Protein 1U84 (pdb70)

Foldseek 3Di:
DCVLVVVQLQLVLVLCVPVPHSPPCNPLSVQLSVVLVVDLDLLSSLVSSQVSVCVVPVDGDPSVSSSVSSVVSSVSVVVVD

Sequence (81 aa):
GQQLNRLLLEWIGAWDPFGLGKDAYDVEAASVLQAVYETEDARTLAARIQSIYEFAFDEPIPFPHCLKLARRLLELKQAAS

Solvent-accessible surface area: 4985 Å² total; per-residue (Å²): 97,107,128,35,20,144,69,0,59,112,94,0,6,64,43,39,34,68,67,98,35,147,118,51,1,104,112,22,5,57,43,0,26,108,2,0,111,114,22,118,65,18,172,70,0,0,46,102,0,46,61,19,0,79,178,36,56,128,84,92,6,91,72,89,81,0,28,128,11,0,119,106,0,6,98,26,18,94,92,62,124

Structure (mmCIF, N/CA/C/O backbone):
data_1U84
#
_entry.id   1U84
#
_cell.length_a   44.781
_cell.length_b   64.540
_cell.length_c   29.092
_cell.angle_alpha   90.00
_cell.angle_beta   90.00
_cell.angle_gamma   90.00
#
_symmetry.space_group_name_H-M   'P 21 21 2'
#
loop_
_entity.id
_entity.type
_entity.pdbx_description
1 polymer 'Hypothetical protein'
2 non-polymer 1,2-ETHANEDIOL
3 non-polymer GLYCEROL
4 water water
#
loop_
_atom_site.group_PDB
_atom_site.id
_atom_site.type_symbol
_atom_site.label_atom_id
_atom_site.label_alt_id
_atom_site.label_comp_id
_atom_site.label_asym_id
_atom_site.label_entity_id
_atom_site.label_seq_id
_atom_site.pdbx_PDB_ins_code
_atom_site.Cartn_x
_atom_site.Cartn_y
_atom_site.Cartn_z
_atom_site.occupancy
_atom_site.B_iso_or_equiv
_atom_site.auth_seq_id
_atom_site.auth_comp_id
_atom_site.auth_asym_id
_atom_site.auth_atom_id
_atom_site.pdbx_PDB_model_num
ATOM 1 N N . GLY A 1 6 ? -8.613 1.760 5.159 1.00 28.88 3 GLY A N 1
ATOM 2 C CA . GLY A 1 6 ? -9.764 1.401 6.052 1.00 27.21 3 GLY A CA 1
ATOM 3 C C . GLY A 1 6 ? -9.938 2.364 7.209 1.00 26.10 3 GLY A C 1
ATOM 4 O O . GLY A 1 6 ? -9.366 3.458 7.210 1.00 26.49 3 GLY A O 1
ATOM 5 N N . GLN A 1 7 ? -10.754 1.976 8.187 1.00 24.19 4 GLN A N 1
ATOM 6 C CA . GLN A 1 7 ? -10.801 2.718 9.449 1.00 21.51 4 GLN A CA 1
ATOM 7 C C . GLN A 1 7 ? -10.097 1.988 10.590 1.00 20.30 4 GLN A C 1
ATOM 8 O O . GLN A 1 7 ? -10.109 2.462 11.718 1.00 19.07 4 GLN A O 1
ATOM 14 N N . GLN A 1 8 ? -9.492 0.845 10.274 1.00 19.39 5 GLN A N 1
ATOM 15 C CA . GLN A 1 8 ? -8.763 0.021 11.249 1.00 18.28 5 GLN A CA 1
ATOM 16 C C . GLN A 1 8 ? -7.666 0.816 11.976 1.00 16.43 5 GLN A C 1
ATOM 17 O O . GLN A 1 8 ? -7.602 0.796 13.222 1.00 14.81 5 GLN A O 1
ATOM 23 N N . LEU A 1 9 ? -6.826 1.516 11.210 1.00 14.39 6 LEU A N 1
ATOM 24 C CA . LEU A 1 9 ? -5.794 2.370 11.802 1.00 13.77 6 LEU A CA 1
ATOM 25 C C . LEU A 1 9 ? -6.431 3.433 12.706 1.00 11.74 6 LEU A C 1
ATOM 26 O O . LEU A 1 9 ? -6.009 3.634 13.831 1.00 12.12 6 LEU A O 1
ATOM 31 N N . ASN A 1 10 ? -7.456 4.109 12.208 1.00 10.74 7 ASN A N 1
ATOM 32 C CA . ASN A 1 10 ? -8.079 5.130 13.035 1.00 9.11 7 ASN A CA 1
ATOM 33 C C . ASN A 1 10 ? -8.657 4.593 14.326 1.00 9.22 7 ASN A C 1
ATOM 34 O O . ASN A 1 10 ? -8.508 5.230 15.362 1.00 9.59 7 ASN A O 1
ATOM 39 N N . ARG A 1 11 ? -9.298 3.431 14.273 1.00 10.81 8 ARG A N 1
ATOM 40 C CA . ARG A 1 11 ? -9.869 2.871 15.512 1.00 11.95 8 ARG A CA 1
ATOM 41 C C . ARG A 1 11 ? -8.758 2.615 16.529 1.00 12.08 8 ARG A C 1
ATOM 42 O O . ARG A 1 11 ? -8.933 2.877 17.738 1.00 10.78 8 ARG A O 1
ATOM 50 N N . LEU A 1 12 ? -7.624 2.108 16.043 1.00 11.74 9 LEU A N 1
ATOM 51 C CA . LEU A 1 12 ? -6.479 1.820 16.918 1.00 11.58 9 LEU A CA 1
ATOM 52 C C . LEU A 1 12 ? -5.916 3.107 17.521 1.00 10.79 9 LEU A C 1
ATOM 53 O O . LEU A 1 12 ? -5.674 3.197 18.737 1.00 10.21 9 LEU A O 1
ATOM 58 N N . LEU A 1 13 ? -5.733 4.121 16.679 1.00 9.59 10 LEU A N 1
ATOM 59 C CA . LEU A 1 13 ? -5.313 5.418 17.181 1.00 8.23 10 LEU A CA 1
ATOM 60 C C . LEU A 1 13 ? -6.276 5.957 18.249 1.00 7.58 10 LEU A C 1
ATOM 61 O O . LEU A 1 13 ? -5.849 6.418 19.299 1.00 8.34 10 LEU A O 1
ATOM 66 N N . LEU A 1 14 ? -7.565 5.910 17.966 1.00 8.50 11 LEU A N 1
ATOM 67 C CA . LEU A 1 14 ? -8.557 6.354 18.950 1.00 8.67 11 LEU A CA 1
ATOM 68 C C . LEU A 1 14 ? -8.466 5.564 20.258 1.00 8.82 11 LEU A C 1
ATOM 69 O O . LEU A 1 14 ? -8.584 6.148 21.352 1.00 10.43 11 LEU A O 1
ATOM 74 N N . GLU A 1 15 ? -8.311 4.253 20.156 1.00 10.12 12 GLU A N 1
ATOM 75 C CA . GLU A 1 15 ? -8.108 3.419 21.359 1.00 11.27 12 GLU A CA 1
ATOM 76 C C . GLU A 1 15 ? -6.915 3.851 22.184 1.00 10.63 12 GLU A C 1
ATOM 77 O O . GLU A 1 15 ? -7.020 4.032 23.407 1.00 10.38 12 GLU A O 1
ATOM 83 N N . TRP A 1 16 ? -5.784 4.057 21.517 1.00 10.35 13 TRP A N 1
ATOM 84 C CA . TRP A 1 16 ? -4.572 4.518 22.197 1.00 10.85 13 TRP A CA 1
ATOM 85 C C . TRP A 1 16 ? -4.764 5.869 22.872 1.00 9.56 13 TRP A C 1
ATOM 86 O O . TRP A 1 16 ? -4.277 6.092 23.981 1.00 9.77 13 TRP A O 1
ATOM 97 N N . ILE A 1 17 ? -5.478 6.793 22.208 1.00 8.09 14 ILE A N 1
ATOM 98 C CA . ILE A 1 17 ? -5.637 8.121 22.766 1.00 7.54 14 ILE A CA 1
ATOM 99 C C . ILE A 1 17 ? -6.520 8.029 24.001 1.00 8.99 14 ILE A C 1
ATOM 100 O O . ILE A 1 17 ? -6.172 8.580 25.043 1.00 9.12 14 ILE A O 1
ATOM 105 N N . GLY A 1 18 ? -7.620 7.284 23.891 1.00 8.85 15 GLY A N 1
ATOM 106 C CA . GLY A 1 18 ? -8.519 7.122 25.063 1.00 10.21 15 GLY A CA 1
ATOM 107 C C . GLY A 1 18 ? -7.753 6.482 26.209 1.00 11.30 15 GLY A C 1
ATOM 108 O O . GLY A 1 18 ? -7.820 6.931 27.390 1.00 11.65 15 GLY A O 1
ATOM 109 N N . ALA A 1 19 ? -6.998 5.439 25.859 1.00 10.79 16 ALA A N 1
ATOM 110 C CA . ALA A 1 19 ? -6.245 4.674 26.865 1.00 12.49 16 ALA A CA 1
ATOM 111 C C . ALA A 1 19 ? -5.177 5.469 27.596 1.00 11.93 16 ALA A C 1
ATOM 112 O O . ALA A 1 19 ? -4.826 5.140 28.756 1.00 13.86 16 ALA A O 1
ATOM 114 N N . TRP A 1 20 ? -4.668 6.521 26.960 1.00 11.39 17 TRP A N 1
ATOM 115 C CA . TRP A 1 20 ? -3.726 7.453 27.585 1.00 10.54 17 TRP A CA 1
ATOM 116 C C . TRP A 1 20 ? -4.214 7.893 28.983 1.00 11.28 17 TRP A C 1
ATOM 117 O O . TRP A 1 20 ? -3.440 7.902 29.957 1.00 11.89 17 TRP A O 1
ATOM 128 N N . ASP A 1 21 ? -5.510 8.203 29.067 1.00 10.40 18 ASP A N 1
ATOM 129 C CA . ASP A 1 21 ? -6.204 8.441 30.349 1.00 11.26 18 ASP A CA 1
ATOM 130 C C . ASP A 1 21 ? -5.344 9.228 31.366 1.00 11.29 18 ASP A C 1
ATOM 131 O O . ASP A 1 21 ? -5.042 8.735 32.479 1.00 12.02 18 ASP A O 1
ATOM 136 N N . PRO A 1 22 ? -4.951 10.459 31.020 1.00 11.18 19 PRO A N 1
ATOM 137 C CA . PRO A 1 22 ? -4.054 11.256 31.865 1.00 12.08 19 PRO A CA 1
ATOM 138 C C . PRO A 1 22 ? -4.635 11.632 33.216 1.00 13.04 19 PRO A C 1
ATOM 139 O O . PRO A 1 22 ? -3.876 11.924 34.133 1.00 14.49 19 PRO A O 1
ATOM 143 N N . PHE A 1 23 ? -5.959 11.587 33.355 1.00 12.29 20 PHE A N 1
ATOM 144 C CA . PHE A 1 23 ? -6.557 12.016 34.629 1.00 12.44 20 PHE A CA 1
ATOM 145 C C . PHE A 1 23 ? -7.259 10.878 35.381 1.00 11.88 20 PHE A C 1
ATOM 146 O O . PHE A 1 23 ? -7.997 11.119 36.344 1.00 12.02 20 PHE A O 1
ATOM 154 N N . GLY A 1 24 ? -7.044 9.637 34.947 1.00 12.08 21 GLY A N 1
ATOM 155 C CA . GLY A 1 24 ? -7.612 8.483 35.677 1.00 12.34 21 GLY A CA 1
ATOM 156 C C . GLY A 1 24 ? -9.133 8.491 35.689 1.00 12.74 21 GLY A C 1
ATOM 157 O O . GLY A 1 24 ? -9.784 8.247 36.714 1.00 12.05 21 GLY A O 1
ATOM 158 N N . LEU A 1 25 ? -9.703 8.772 34.527 1.00 12.36 22 LEU A N 1
ATOM 159 C CA . LEU A 1 25 ? -11.158 8.865 34.355 1.00 12.29 22 LEU A CA 1
ATOM 160 C C . LEU A 1 25 ? -11.763 7.673 33.602 1.00 12.44 22 LEU A C 1
ATOM 161 O O . LEU A 1 25 ? -12.984 7.535 33.496 1.00 12.92 22 LEU A O 1
ATOM 166 N N . GLY A 1 26 ? -10.896 6.792 33.106 1.00 14.02 23 GLY A N 1
ATOM 167 C CA . GLY A 1 26 ? -11.289 5.659 32.290 1.00 14.92 23 GLY A CA 1
ATOM 168 C C . GLY A 1 26 ? -11.214 6.030 30.819 1.00 16.15 23 GLY A C 1
ATOM 169 O O . GLY A 1 26 ? -11.407 7.196 30.451 1.00 15.36 23 GLY A O 1
ATOM 170 N N . LYS A 1 27 ? -10.989 5.018 29.987 1.00 17.90 24 LYS A N 1
ATOM 171 C CA . LYS A 1 27 ? -10.757 5.226 28.546 1.00 20.32 24 LYS A CA 1
ATOM 172 C C . LYS A 1 27 ? -11.946 5.849 27.810 1.00 20.24 24 LYS A C 1
ATOM 173 O O . LYS A 1 27 ? -11.764 6.442 26.739 1.00 21.62 24 LYS A O 1
ATOM 179 N N . ASP A 1 28 ? -13.150 5.733 28.373 1.00 19.63 25 ASP A N 1
ATOM 180 C CA . ASP A 1 28 ? -14.370 6.215 27.704 1.00 18.91 25 ASP A CA 1
ATOM 181 C C . ASP A 1 28 ? -14.695 7.685 27.938 1.00 17.59 25 ASP A C 1
ATOM 182 O O . ASP A 1 28 ? -15.658 8.220 27.378 1.00 18.91 25 ASP A O 1
ATOM 187 N N . ALA A 1 29 ? -13.910 8.354 28.778 1.00 14.92 26 ALA A N 1
ATOM 188 C CA . A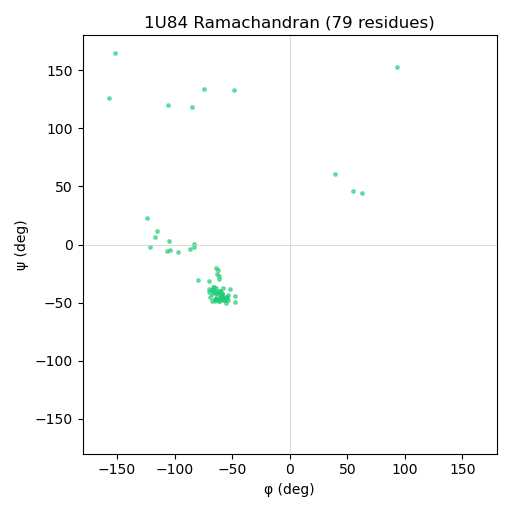LA A 1 29 ? -14.201 9.721 29.156 1.00 13.60 26 ALA A CA 1
ATOM 189 C C . ALA A 1 29 ? -13.686 10.737 28.129 1.00 11.92 26 ALA A C 1
ATOM 190 O O . ALA A 1 29 ? -13.853 11.952 28.318 1.00 11.10 26 ALA A O 1
ATOM 192 N N . TYR A 1 30 ? -13.017 10.246 27.080 1.00 10.21 27 TYR A N 1
ATOM 193 C CA . TYR A 1 30 ? -12.247 11.159 26.195 1.00 8.70 27 TYR A CA 1
ATOM 194 C C . TYR A 1 30 ? -12.605 11.111 24.729 1.00 9.37 27 TYR A C 1
ATOM 195 O O . TYR A 1 30 ? -11.787 11.478 23.879 1.00 10.23 27 TYR A O 1
ATOM 204 N N . ASP A 1 31 ? -13.816 10.668 24.393 1.00 9.28 28 ASP A N 1
ATOM 205 C CA . ASP A 1 31 ? -14.160 10.499 22.965 1.00 10.12 28 ASP A CA 1
ATOM 206 C C . ASP A 1 31 ? -14.023 11.783 22.161 1.00 9.72 28 ASP A C 1
ATOM 207 O O . ASP A 1 31 ? -13.574 11.750 20.995 1.00 8.74 28 ASP A O 1
ATOM 212 N N . VAL A 1 32 ? -14.383 12.913 22.759 1.00 8.58 29 VAL A N 1
ATOM 213 C CA . VA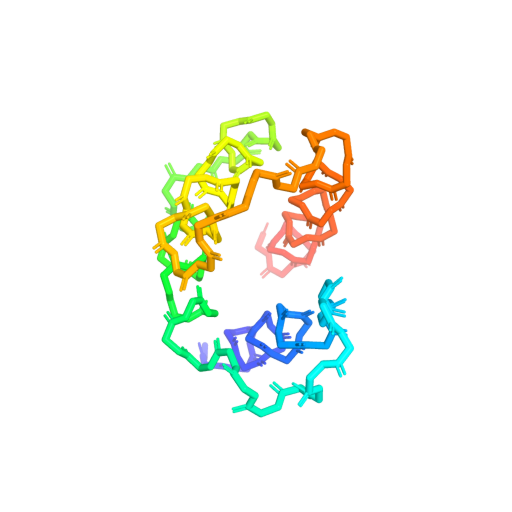L A 1 32 ? -14.325 14.213 22.061 1.00 8.55 29 VAL A CA 1
ATOM 214 C C . VAL A 1 32 ? -12.844 14.569 21.793 1.00 7.75 29 VAL A C 1
ATOM 215 O O . VAL A 1 32 ? -12.445 14.900 20.664 1.00 7.85 29 VAL A O 1
ATOM 219 N N . GLU A 1 33 ? -12.036 14.446 22.848 1.00 7.52 30 GLU A N 1
ATOM 220 C CA . GLU A 1 33 ? -10.633 14.815 22.765 1.00 7.86 30 GLU A CA 1
ATOM 221 C C . GLU A 1 33 ? -9.877 13.860 21.845 1.00 8.21 30 GLU A C 1
ATOM 222 O O . GLU A 1 33 ? -9.018 14.313 21.053 1.00 7.74 30 GLU A O 1
ATOM 228 N N . ALA A 1 34 ? -10.204 12.568 21.916 1.00 7.36 31 ALA A N 1
ATOM 229 C CA . ALA A 1 34 ? -9.593 11.586 20.999 1.00 7.54 31 ALA A CA 1
ATOM 230 C C . ALA A 1 34 ? -9.875 11.909 19.535 1.00 7.02 31 ALA A C 1
ATOM 231 O O . ALA A 1 34 ? -8.953 11.845 18.705 1.00 7.58 31 ALA A O 1
ATOM 233 N N . ALA A 1 35 ? -11.127 12.291 19.226 1.00 7.36 32 ALA A N 1
ATOM 234 C CA . ALA A 1 35 ? -11.447 12.669 17.839 1.00 6.59 32 ALA A CA 1
ATOM 235 C C . ALA A 1 35 ? -10.598 13.869 17.384 1.00 6.55 32 ALA A C 1
ATOM 236 O O . ALA A 1 35 ? -10.133 13.904 16.226 1.00 7.34 32 ALA A O 1
ATOM 238 N N . SER A 1 36 ? -10.420 14.837 18.295 1.00 6.75 33 SER A N 1
ATOM 239 C CA . SER A 1 36 ? -9.672 16.041 17.986 1.00 8.07 33 SER A CA 1
ATOM 240 C C . SER A 1 36 ? -8.206 15.717 17.767 1.00 7.00 33 SER A C 1
ATOM 241 O O . SER A 1 36 ? -7.575 16.240 16.838 1.00 8.73 33 SER A O 1
ATOM 244 N N . VAL A 1 37 ? -7.687 14.801 18.578 1.00 6.46 34 VAL A N 1
ATOM 245 C CA . VAL A 1 37 ? -6.267 14.441 18.445 1.00 6.48 34 VAL A CA 1
ATOM 246 C C . VAL A 1 37 ? -6.109 13.663 17.132 1.00 7.05 34 VAL A C 1
ATOM 247 O O . VAL A 1 37 ? -5.141 13.887 16.402 1.00 6.79 34 VAL A O 1
ATOM 251 N N . LEU A 1 38 ? -7.085 12.811 16.810 1.00 6.56 35 LEU A N 1
ATOM 252 C CA . LEU A 1 38 ? -7.030 12.056 15.544 1.00 7.15 35 LEU A CA 1
ATOM 253 C C . LEU A 1 38 ? -6.942 13.030 14.367 1.00 7.78 35 LEU A C 1
ATOM 254 O O . LEU A 1 38 ? -6.132 12.831 13.455 1.00 7.79 35 LEU A O 1
ATOM 259 N N . GLN A 1 39 ? -7.777 14.075 14.362 1.00 8.14 36 GLN A N 1
ATOM 260 C CA . GLN A 1 39 ? -7.684 15.077 13.303 1.00 10.52 36 GLN A CA 1
ATOM 261 C C . GLN A 1 39 ? -6.260 15.658 13.194 1.00 9.58 36 GLN A C 1
ATOM 262 O O . GLN A 1 39 ? -5.681 15.729 12.097 1.00 11.35 36 GLN A O 1
ATOM 268 N N . ALA A 1 40 ? -5.687 16.006 14.333 1.00 11.92 37 ALA A N 1
ATOM 269 C CA . ALA A 1 40 ? -4.349 16.657 14.382 1.00 10.02 37 ALA A CA 1
ATOM 270 C C . ALA A 1 40 ? -3.295 15.672 13.842 1.00 9.39 37 ALA A C 1
ATOM 271 O O . ALA A 1 40 ? -2.290 16.095 13.282 1.00 8.70 37 ALA A O 1
ATOM 273 N N . VAL A 1 41 ? -3.458 14.383 14.157 1.00 7.49 38 VAL A N 1
ATOM 274 C CA . VAL A 1 41 ? -2.541 13.325 13.644 1.00 8.79 38 VAL A CA 1
ATOM 275 C C . VAL A 1 41 ? -2.396 13.399 12.111 1.00 9.36 38 VAL A C 1
ATOM 276 O O . VAL A 1 41 ? -1.314 13.158 11.569 1.00 9.81 38 VAL A O 1
ATOM 280 N N . TYR A 1 42 ? -3.498 13.694 11.430 1.00 10.23 39 TYR A N 1
ATOM 281 C CA . TYR A 1 42 ? -3.452 13.771 9.974 1.00 12.37 39 TYR A CA 1
ATOM 282 C C . TYR A 1 42 ? -2.954 15.111 9.455 1.00 13.20 39 TYR A C 1
ATOM 283 O O . TYR A 1 42 ? -2.843 15.311 8.225 1.00 14.51 39 TYR A O 1
ATOM 292 N N . GLU A 1 43 ? -2.614 16.016 10.362 1.00 12.99 40 GLU A N 1
ATOM 293 C CA . GLU A 1 43 ? -2.204 17.367 9.943 1.00 12.46 40 GLU A CA 1
ATOM 294 C C . GLU A 1 43 ? -0.718 17.610 10.026 1.00 12.40 40 GLU A C 1
ATOM 295 O O . GLU A 1 43 ? -0.238 18.684 9.613 1.00 12.93 40 GLU A O 1
ATOM 301 N N . THR A 1 44 ? 0.008 16.6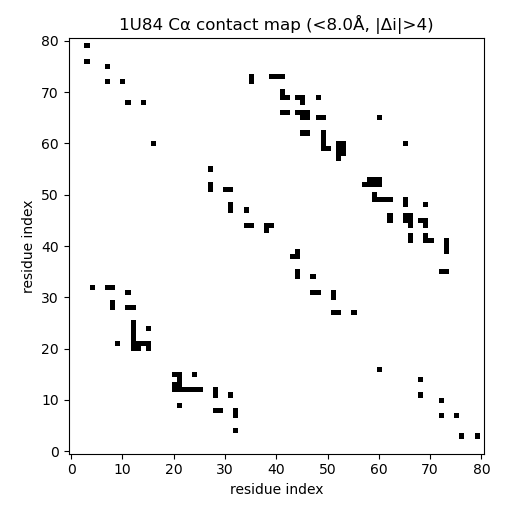27 10.551 1.00 11.10 41 THR A N 1
ATOM 302 C CA . THR A 1 44 ? 1.452 16.736 10.740 1.00 10.98 41 THR A CA 1
ATOM 303 C C . THR A 1 44 ? 2.169 15.393 10.683 1.00 11.11 41 THR A C 1
ATOM 304 O O . THR A 1 44 ? 1.526 14.330 10.774 1.00 11.93 41 THR A O 1
ATOM 308 N N . GLU A 1 45 ? 3.490 15.431 10.530 1.00 10.92 42 GLU A N 1
ATOM 309 C CA . GLU A 1 45 ? 4.331 14.245 10.764 1.00 11.40 42 GLU A CA 1
ATOM 310 C C . GLU A 1 45 ? 5.312 14.488 11.918 1.00 10.29 42 GLU A C 1
ATOM 311 O O . GLU A 1 45 ? 6.179 13.657 12.187 1.00 12.00 42 GLU A O 1
ATOM 317 N N . ASP A 1 46 ? 5.155 15.628 12.585 1.00 11.61 43 ASP A N 1
ATOM 318 C CA . ASP A 1 46 ? 6.125 16.103 13.564 1.00 10.96 43 ASP A CA 1
ATOM 319 C C . ASP A 1 46 ? 5.601 15.927 15.004 1.00 11.55 43 ASP A C 1
ATOM 320 O O . ASP A 1 46 ? 4.562 16.496 15.345 1.00 10.63 43 ASP A O 1
ATOM 325 N N . ALA A 1 47 ? 6.333 15.164 15.801 1.00 10.48 44 ALA A N 1
ATOM 326 C CA . ALA A 1 47 ? 5.889 14.896 17.163 1.00 10.09 44 ALA A CA 1
ATOM 327 C C . ALA A 1 47 ? 5.730 16.212 17.961 1.00 10.59 44 ALA A C 1
ATOM 328 O O . ALA A 1 47 ? 4.775 16.346 18.753 1.00 9.85 44 ALA A O 1
ATOM 330 N N . ARG A 1 48 ? 6.658 17.168 17.827 1.00 10.28 45 ARG A N 1
ATOM 331 C CA . ARG A 1 48 ? 6.518 18.436 18.586 1.00 11.49 45 ARG A CA 1
ATOM 332 C C . ARG A 1 48 ? 5.223 19.173 18.283 1.00 11.92 45 ARG A C 1
ATOM 333 O O . ARG A 1 48 ? 4.545 19.668 19.188 1.00 11.74 45 ARG A O 1
ATOM 341 N N . THR A 1 49 ? 4.909 19.267 16.993 1.00 11.32 46 THR A N 1
ATOM 342 C CA . THR A 1 49 ? 3.716 19.939 16.513 1.00 10.87 46 THR A CA 1
ATOM 343 C C . THR A 1 49 ? 2.477 19.227 17.074 1.00 10.60 46 THR A C 1
ATOM 344 O O . THR A 1 49 ? 1.582 19.865 17.624 1.00 11.03 46 THR A O 1
ATOM 348 N N . LEU A 1 50 ? 2.459 17.902 16.952 1.00 8.97 47 LEU A N 1
ATOM 349 C CA . LEU A 1 50 ? 1.316 17.120 17.438 1.00 8.82 47 LEU A CA 1
ATOM 350 C C . LEU A 1 50 ? 1.173 17.237 18.950 1.00 9.90 47 LEU A C 1
ATOM 351 O O . LEU A 1 50 ? 0.051 17.352 19.461 1.00 9.36 47 LEU A 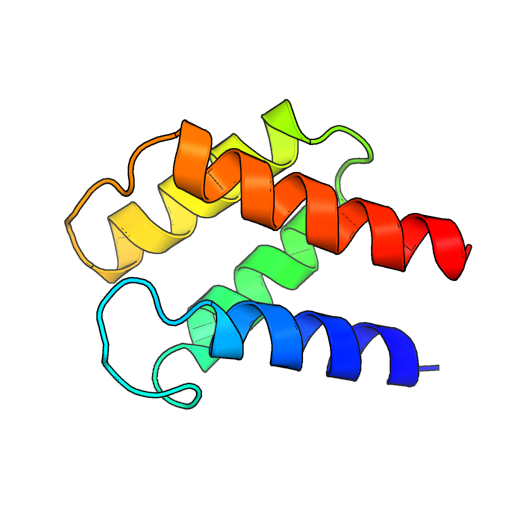O 1
ATOM 356 N N . ALA A 1 51 ? 2.305 17.190 19.651 1.00 9.06 48 ALA A N 1
ATOM 357 C CA . ALA A 1 51 ? 2.290 17.264 21.116 1.00 9.62 48 ALA A CA 1
ATOM 358 C C . ALA A 1 51 ? 1.664 18.583 21.569 1.00 9.21 48 ALA A C 1
ATOM 359 O O . ALA A 1 51 ? 0.898 18.627 22.554 1.00 9.60 48 ALA A O 1
ATOM 361 N N . ALA A 1 52 ? 1.985 19.684 20.872 1.00 9.38 49 ALA A N 1
ATOM 362 C CA . ALA A 1 52 ? 1.413 20.976 21.232 1.00 10.15 49 AL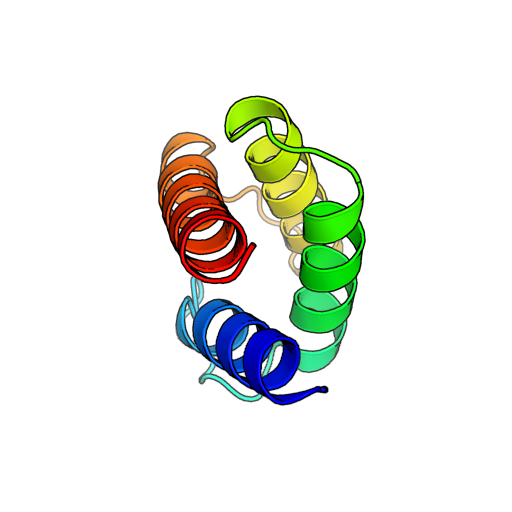A A CA 1
ATOM 363 C C . ALA A 1 52 ? -0.109 20.995 20.994 1.00 10.41 49 ALA A C 1
ATOM 364 O O . ALA A 1 52 ? -0.847 21.538 21.808 1.00 11.34 49 ALA A O 1
ATOM 366 N N . ARG A 1 53 ? -0.573 20.335 19.922 1.00 8.69 50 ARG A N 1
ATOM 367 C CA . ARG A 1 53 ? -2.023 20.220 19.702 1.00 9.64 50 ARG A CA 1
ATOM 368 C C . ARG A 1 53 ? -2.696 19.412 20.828 1.00 9.63 50 ARG A C 1
ATOM 369 O O . ARG A 1 53 ? -3.739 19.820 21.359 1.00 9.45 50 ARG A O 1
ATOM 377 N N . ILE A 1 54 ? -2.097 18.271 21.167 1.00 7.82 51 ILE A N 1
ATOM 378 C CA . ILE A 1 54 ? -2.580 17.427 22.272 1.00 7.15 51 ILE A CA 1
ATOM 379 C C . ILE A 1 54 ? -2.696 18.254 23.541 1.00 8.27 51 ILE A C 1
ATOM 380 O O . ILE A 1 54 ? -3.737 18.231 24.236 1.00 8.16 51 ILE A O 1
ATOM 385 N N . GLN A 1 55 ? -1.642 19.020 23.846 1.00 7.94 52 GLN A N 1
ATOM 386 C CA . GLN A 1 55 ? -1.649 19.802 25.071 1.00 9.24 52 GLN A CA 1
ATOM 387 C C . GLN A 1 55 ? -2.822 20.790 25.054 1.00 9.30 52 GLN A C 1
ATOM 388 O O . GLN A 1 55 ? -3.571 20.875 26.035 1.00 10.54 52 GLN A O 1
ATOM 394 N N . SER A 1 56 ? -3.014 21.498 23.946 1.00 9.42 53 SER A N 1
ATOM 395 C CA . SER A 1 56 ? -4.097 22.498 23.846 1.00 10.24 53 SER A CA 1
ATOM 396 C C . SER A 1 56 ? -5.487 21.888 23.964 1.00 9.76 53 SER A C 1
ATOM 397 O O . SER A 1 56 ? -6.378 22.431 24.663 1.00 10.56 53 SER A O 1
ATOM 400 N N . ILE A 1 57 ? -5.674 20.761 23.269 1.00 9.60 54 ILE A N 1
ATOM 401 C CA . ILE A 1 57 ? -6.943 20.013 23.283 1.00 9.15 54 ILE A CA 1
ATOM 402 C C . ILE A 1 57 ? -7.320 19.651 24.728 1.00 9.05 54 ILE A C 1
ATOM 403 O O . ILE A 1 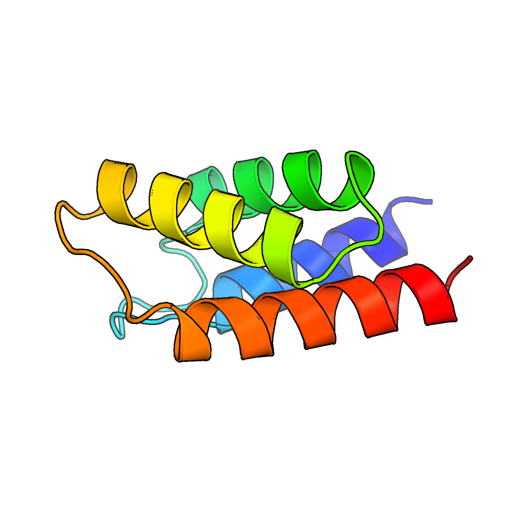57 ? -8.469 19.854 25.173 1.00 10.33 54 ILE A O 1
ATOM 408 N N . TYR A 1 58 ? -6.349 19.118 25.468 1.00 8.04 55 TYR A N 1
ATOM 409 C CA . TYR A 1 58 ? -6.635 18.622 26.818 1.00 8.30 55 TYR A CA 1
ATOM 410 C C . TYR A 1 58 ? -6.691 19.765 27.810 1.00 9.62 55 TYR A C 1
ATOM 411 O O . TYR A 1 58 ? -7.469 19.678 28.766 1.00 9.77 55 TYR A O 1
ATOM 420 N N . GLU A 1 59 ? -5.923 20.833 27.574 1.00 10.88 56 GLU A N 1
ATOM 421 C CA . GLU A 1 59 ? -6.042 22.008 28.448 1.00 12.75 56 GLU A CA 1
ATOM 422 C C . GLU A 1 59 ? -7.437 22.652 28.294 1.00 12.60 56 GLU A C 1
ATOM 423 O O . GLU A 1 59 ? -8.043 23.059 29.290 1.00 13.88 56 GLU A O 1
ATOM 429 N N . PHE A 1 60 ? -7.949 22.742 27.063 1.00 12.82 57 PHE A N 1
ATOM 430 C CA . PHE A 1 60 ? -9.305 23.271 26.886 1.00 13.44 57 PHE A CA 1
ATOM 431 C C . PHE A 1 60 ? -10.298 22.385 27.633 1.00 12.85 57 PHE A C 1
ATOM 432 O O . PHE A 1 60 ? -11.212 22.892 28.327 1.00 13.11 57 PHE A O 1
ATOM 440 N N . ALA A 1 61 ? -10.144 21.074 27.460 1.00 10.71 58 ALA A N 1
ATOM 441 C CA . ALA A 1 61 ? -11.137 20.119 27.953 1.00 9.98 58 ALA A CA 1
ATOM 442 C C . ALA A 1 61 ? -11.211 20.075 29.469 1.00 10.29 58 ALA A C 1
ATOM 443 O O . ALA A 1 61 ? -12.279 19.856 30.013 1.00 10.29 58 ALA A O 1
ATOM 445 N N . PHE A 1 62 ? -10.056 20.208 30.117 1.00 11.28 59 PHE A N 1
ATOM 446 C CA . PHE A 1 62 ? -9.950 19.931 31.556 1.00 11.92 59 PHE A CA 1
ATOM 447 C C . PHE A 1 62 ? -9.480 21.078 32.415 1.00 13.69 59 PHE A C 1
ATOM 448 O O . PHE A 1 62 ? -9.448 20.949 33.633 1.00 13.55 59 PHE A O 1
ATOM 456 N N . ASP A 1 63 ? -9.159 22.205 31.788 1.00 15.31 60 ASP A N 1
ATOM 457 C CA . ASP A 1 63 ? -8.679 23.401 32.500 1.00 18.72 60 ASP A CA 1
ATOM 458 C C . ASP A 1 63 ? -7.460 23.054 33.355 1.00 20.13 60 ASP A C 1
ATOM 459 O O . ASP A 1 63 ? -7.369 23.392 34.532 1.00 22.30 60 ASP A O 1
ATOM 464 N N . GLU A 1 64 ? -6.553 22.319 32.724 1.00 21.38 61 GLU A N 1
ATOM 465 C CA . GLU A 1 64 ? -5.326 21.819 33.335 1.00 23.63 61 GLU A CA 1
ATOM 466 C C . GLU A 1 64 ? -4.332 21.55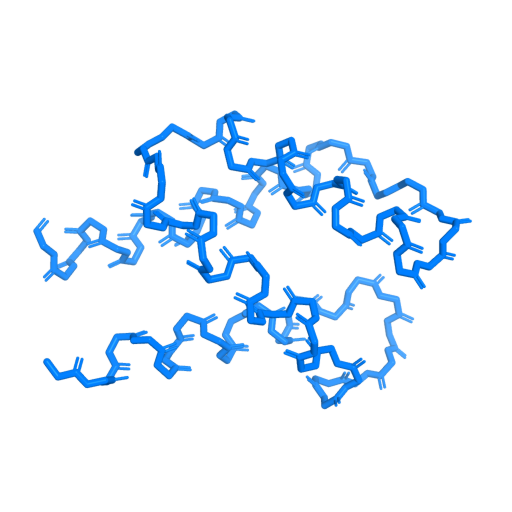0 32.214 1.00 22.78 61 GLU A C 1
ATOM 467 O O . GLU A 1 64 ? -4.659 20.839 31.268 1.00 23.54 61 GLU A O 1
ATOM 473 N N . PRO A 1 65 ? -3.120 22.125 32.304 1.00 22.40 62 PRO A N 1
ATOM 474 C CA . PRO A 1 65 ? -2.111 21.845 31.284 1.00 21.82 62 PRO A CA 1
ATOM 475 C C . PRO A 1 65 ? -1.333 20.558 31.605 1.00 20.07 62 PRO A C 1
ATOM 476 O O . PRO A 1 65 ? -0.701 20.458 32.672 1.00 21.73 62 PRO A O 1
ATOM 480 N N . ILE A 1 66 ? -1.413 19.569 30.724 1.00 16.90 63 ILE A N 1
AT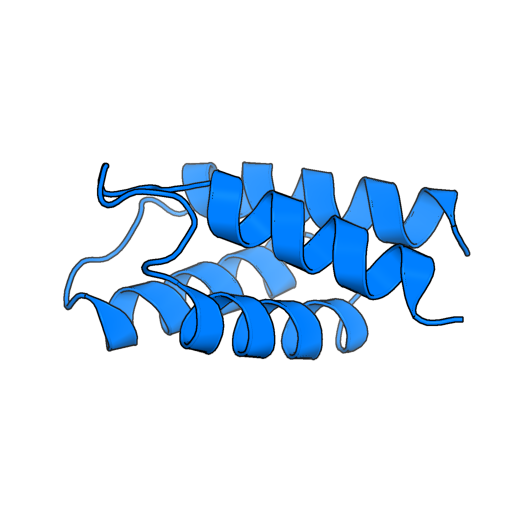OM 481 C CA . ILE A 1 66 ? -0.642 18.352 30.884 1.00 14.88 63 ILE A CA 1
ATOM 482 C C . ILE A 1 66 ? 0.793 18.736 30.512 1.00 13.81 63 ILE A C 1
ATOM 483 O O . ILE A 1 66 ? 1.010 19.414 29.500 1.00 13.97 63 ILE A O 1
ATOM 488 N N . PRO A 1 67 ? 1.767 18.327 31.326 1.00 12.05 64 PRO A N 1
ATOM 489 C CA . PRO A 1 67 ? 3.173 18.620 31.002 1.00 11.71 64 PRO A CA 1
ATOM 490 C C . PRO A 1 67 ? 3.500 18.262 29.552 1.00 11.22 64 PRO A C 1
ATOM 491 O O . PRO A 1 67 ? 3.161 17.164 29.094 1.00 10.08 64 PRO A O 1
ATOM 495 N N . PHE A 1 68 ? 4.167 19.184 28.866 1.00 11.00 65 PHE A N 1
ATOM 496 C CA . PHE A 1 68 ? 4.549 18.963 27.481 1.00 11.26 65 PHE A CA 1
ATOM 497 C C . PHE A 1 68 ? 5.212 17.601 27.233 1.00 10.44 65 PHE A C 1
ATOM 498 O O . PHE A 1 68 ? 4.856 16.926 26.258 1.00 9.13 65 PHE A O 1
ATOM 506 N N . PRO A 1 69 ? 6.221 17.207 28.035 1.00 9.83 66 PRO A N 1
ATOM 507 C CA . PRO A 1 69 ? 6.872 15.912 27.725 1.00 10.54 66 PRO A CA 1
ATOM 508 C C . PRO A 1 69 ? 5.926 14.700 27.796 1.00 10.42 66 PRO A C 1
ATOM 509 O O . PRO A 1 69 ? 6.141 13.729 27.088 1.00 11.51 66 PRO A O 1
ATOM 513 N N . HIS A 1 70 ? 4.895 14.764 28.641 1.00 10.52 67 HIS A N 1
ATOM 514 C CA . HIS A 1 70 ? 3.867 13.709 28.658 1.00 10.01 67 HIS A CA 1
ATOM 515 C C . HIS A 1 70 ? 3.107 13.704 27.304 1.00 9.06 67 HIS A C 1
ATOM 516 O O . HIS A 1 70 ? 2.909 12.642 26.733 1.00 7.88 67 HIS A O 1
ATOM 523 N N . CYS A 1 71 ? 2.657 14.879 26.850 1.00 8.90 68 CYS A N 1
ATOM 524 C CA . CYS A 1 71 ? 2.065 15.034 25.499 1.00 8.34 68 CYS A CA 1
ATOM 525 C C . CYS A 1 71 ? 2.999 14.504 24.404 1.00 9.81 68 CYS A C 1
ATOM 526 O O . CYS A 1 71 ? 2.544 13.833 23.476 1.00 8.98 68 CYS A O 1
ATOM 529 N N . LEU A 1 72 ? 4.293 14.816 24.511 1.00 9.49 69 LEU A N 1
ATOM 530 C CA . LEU A 1 72 ? 5.251 14.409 23.476 1.00 9.81 69 LEU A CA 1
ATOM 531 C C . LEU A 1 72 ? 5.399 12.888 23.353 1.00 9.85 69 LEU A C 1
ATOM 532 O O . LEU A 1 72 ? 5.486 12.393 22.231 1.00 10.20 69 LEU A O 1
ATOM 537 N N . LYS A 1 73 ? 5.412 12.143 24.474 1.00 9.72 70 LYS A N 1
ATOM 538 C CA . LYS A 1 73 ? 5.463 10.682 24.398 1.00 10.86 70 LYS A CA 1
ATOM 539 C C . LYS A 1 73 ? 4.257 10.149 23.646 1.00 10.08 70 LYS A C 1
ATOM 540 O O . LYS A 1 73 ? 4.386 9.291 22.767 1.00 10.02 70 LYS A O 1
ATOM 546 N N . LEU A 1 74 ? 3.075 10.673 23.964 1.00 8.67 71 LEU A N 1
ATOM 547 C CA . LEU A 1 74 ? 1.899 10.229 23.260 1.00 8.55 71 LEU A CA 1
ATOM 548 C C . LEU A 1 74 ? 2.020 10.551 21.771 1.00 7.18 71 LEU A C 1
ATOM 549 O O . LEU A 1 74 ? 1.761 9.701 20.937 1.00 7.61 71 LEU A O 1
ATOM 554 N N . ALA A 1 75 ? 2.391 11.787 21.453 1.00 6.85 72 ALA A N 1
ATOM 555 C CA . ALA A 1 75 ? 2.509 12.162 20.038 1.00 6.69 72 ALA A CA 1
ATOM 556 C C . ALA A 1 75 ? 3.458 11.227 19.299 1.00 8.35 72 ALA A C 1
ATOM 557 O O . ALA A 1 75 ? 3.193 10.837 18.180 1.00 8.49 72 ALA A O 1
ATOM 559 N N . ARG A 1 76 ? 4.612 10.930 19.903 1.00 9.11 73 ARG A N 1
ATOM 560 C CA . ARG A 1 76 ? 5.564 10.002 19.272 1.00 10.92 73 ARG A CA 1
ATOM 561 C C . ARG A 1 76 ? 4.959 8.631 19.020 1.00 10.71 73 ARG A C 1
ATOM 562 O O . ARG A 1 76 ? 5.132 8.063 17.949 1.00 11.63 73 ARG A O 1
ATOM 570 N N . ARG A 1 77 ? 4.206 8.132 19.993 1.00 10.10 74 ARG A N 1
ATOM 571 C CA . ARG A 1 77 ? 3.586 6.805 19.853 1.00 11.10 74 ARG A CA 1
ATOM 572 C C . ARG A 1 77 ? 2.564 6.785 18.711 1.00 10.18 74 ARG A C 1
ATOM 573 O O . ARG A 1 77 ? 2.522 5.850 17.885 1.00 11.30 74 ARG A O 1
ATOM 581 N N . LEU A 1 78 ? 1.773 7.855 18.620 1.00 8.78 75 LEU A N 1
ATOM 582 C CA . LEU A 1 78 ? 0.744 7.924 17.595 1.00 8.47 75 LEU A CA 1
ATOM 583 C C . LEU A 1 78 ? 1.351 8.025 16.202 1.00 8.33 75 LEU A C 1
ATOM 584 O O . LEU A 1 78 ? 0.888 7.392 15.280 1.00 9.19 75 LEU A O 1
ATOM 589 N N . LEU A 1 79 ? 2.384 8.843 16.074 1.00 9.79 76 LEU A N 1
ATOM 590 C CA . LEU A 1 79 ? 3.024 8.997 14.773 1.00 10.00 76 LEU A CA 1
ATOM 591 C C . LEU A 1 79 ? 3.794 7.737 14.387 1.00 11.17 76 LEU A C 1
ATOM 592 O O . LEU A 1 79 ? 3.868 7.410 13.190 1.00 12.16 76 LEU A O 1
ATOM 597 N N . GLU A 1 80 ? 4.332 7.017 15.383 1.00 12.37 77 GLU A N 1
ATOM 598 C CA . GLU A 1 80 ? 4.964 5.699 15.109 1.00 14.52 77 GLU A CA 1
ATOM 599 C C . GLU A 1 80 ? 3.975 4.734 14.481 1.00 15.04 77 GLU A C 1
ATOM 600 O O . GLU A 1 80 ? 4.287 4.074 13.465 1.00 15.95 77 GLU A O 1
ATOM 606 N N . LEU A 1 81 ? 2.763 4.689 15.030 1.00 14.38 78 LEU A N 1
ATOM 607 C CA . LEU A 1 81 ? 1.713 3.856 14.431 1.00 15.35 78 LEU A CA 1
ATOM 608 C C . LEU A 1 81 ? 1.292 4.327 13.043 1.00 15.38 78 LEU A C 1
ATOM 609 O O . LEU A 1 81 ? 1.164 3.523 12.131 1.00 15.61 78 LEU A O 1
ATOM 614 N N . LYS A 1 82 ? 1.052 5.627 12.886 1.00 13.91 79 LYS A N 1
ATOM 615 C CA . LYS A 1 82 ? 0.718 6.199 11.590 1.00 14.34 79 LYS A CA 1
ATOM 616 C C . LYS A 1 82 ? 1.792 5.841 10.541 1.00 15.14 79 LYS A C 1
ATOM 617 O O . LYS A 1 82 ? 1.476 5.442 9.406 1.00 15.22 79 LYS A O 1
ATOM 623 N N . GLN A 1 83 ? 3.052 5.971 10.926 1.00 16.68 80 GLN A N 1
ATOM 624 C CA . GLN A 1 83 ? 4.149 5.704 9.993 1.00 18.72 80 GLN A CA 1
ATOM 625 C C . GLN A 1 83 ? 4.244 4.207 9.676 1.00 19.99 80 GLN A C 1
ATOM 626 O O . GLN A 1 83 ? 4.454 3.823 8.514 1.00 20.18 80 GLN A O 1
ATOM 632 N N . ALA A 1 84 ? 4.060 3.377 10.697 1.00 21.68 81 ALA A N 1
ATOM 633 C CA . ALA A 1 84 ? 4.120 1.922 10.532 1.00 23.50 81 ALA A CA 1
ATOM 634 C C . ALA A 1 84 ? 3.051 1.419 9.562 1.00 25.47 81 ALA A C 1
ATOM 635 O O . ALA A 1 84 ? 3.252 0.394 8.890 1.00 25.50 81 ALA A O 1
ATOM 637 N N . ALA A 1 85 ? 1.943 2.159 9.469 1.00 26.49 82 ALA A N 1
ATOM 638 C CA . ALA A 1 85 ? 0.826 1.836 8.572 1.00 28.61 82 ALA A CA 1
ATOM 639 C C . ALA A 1 85 ? 0.816 2.567 7.224 1.00 30.07 82 ALA A C 1
ATOM 640 O O . ALA A 1 85 ? -0.037 2.284 6.378 1.00 31.56 82 ALA A O 1
ATOM 642 N N . SER A 1 86 ? 1.726 3.518 7.026 1.00 31.54 83 SER A N 1
ATOM 643 C CA . SER A 1 86 ? 1.801 4.281 5.769 1.00 32.55 83 SER A CA 1
ATOM 644 C C . SER A 1 86 ? 3.243 4.507 5.352 1.00 33.05 83 SER A C 1
ATOM 645 O O . SER A 1 86 ? 3.996 5.183 6.043 1.00 33.84 83 SER A O 1
#

Organism: Geobacillus kaustophilus (strain HTA426) (NCBI:txid235909)

CATH classification: 1.10.340.20

Nearest PDB structures (foldseek):
  1u84-assembly1_A  TM=1.013E+00  e=3.830E-12  Geobacillus stearothermophilus
  3r2x-assembly1_C  TM=9.892E-01  e=1.154E-09  synthetic construct
  2d5c-assembly1_B  TM=7.473E-01  e=4.407E+00  Thermus thermophilus HB8
  7sxl-assembly1_A  TM=4.444E-01  e=3.948E+00  Plasmodium falciparum 3D7
  2vwa-assembly2_B  TM=4.210E-01  e=5.798E+00  Plasmodium falciparum 3D7

InterPro domains:
  IPR015053 Protein of unknown function DUF1871 [PF08958] (10-84)
  IPR023162 Apc36109-like domain superfamily [G3DSA:1.10.340.20] (1-87)
  IPR023162 Apc36109-like domain superfamily [SSF116922] (5-81)

Radius of gyration: 11.56 Å; Cα contacts (8 Å, |Δi|>4): 78; chains: 1; bounding box: 21×23×30 Å

Secondary structure (DSSP, 8-state):
--HHHHHHHHHHHHH-TTSS-GGGGHHHHHHHHHHHTT-S-HHHHHHHHHHHHHHHHSSPPPHHHHHHHHHHHHHHHHHH-

B-factor: mean 17.51, std 14.64, range [5.41, 277.92]